Protein AF-A0A3D4AYD9-F1 (afdb_monomer)

Secondary structure (DSSP, 8-state):
-HHHHHTTPPPP------TTS-HHHHHHHHHHHTSPTT--EEHHHHHHHTT-TT-HHHHHHHHHT-SSBTTB-GGGEE-TT-S----TT-HHHHHHHHHHTT--HHHHHHHHHTT--EEEETTTTEEE-TTSTTGGGS-GGGEEEESSHHHHHHTT-EE-TTT---

Mean predicted aligned error: 3.06 Å

Radius of gyration: 15.75 Å; Cα contacts (8 Å, |Δi|>4): 255; chains: 1; bounding box: 37×30×42 Å

Foldseek 3Di:
DLVCLLLLHDDDDDDDDPPPDPPLLVLLLVVLLPQDQQAADELLVSCVSSVHSPCSVVSVVSLLVPVDDSNSDSLRYDHLLFASDAHNVGSVSSQSSNVSSVHHSVVRVVCSVVLFQWKDFQVPLEIAGCRDPVNVPHDPVRIDTDNDPVRSVVVVHDYDPRRRHD

Nearest PDB structures (foldseek):
  6y8p-assembly1_A  TM=8.738E-01  e=5.962E-07  Homo sapiens
  4wxc-assembly1_A  TM=8.523E-01  e=1.222E-06  Mycobacterium tuberculosis H37Rv
  4wx9-assembly1_C-4  TM=8.394E-01  e=1.524E-06  Mycobacterium tuberculosis H37Rv
  4bhb-assembly1_A  TM=7.859E-01  e=2.506E-06  Mycobacterium tuberculosis H37Rv
  4wxd-assembly1_A  TM=7.894E-01  e=2.957E-06  Mycobacterium tuberculosis H37Rv

Solvent-accessible surface area (backbone atoms only — not comparable to full-atom values): 9146 Å² total; per-residue (Å²): 96,64,70,38,31,69,67,36,40,86,57,73,96,72,92,77,87,58,83,91,52,58,68,69,56,40,44,38,51,58,58,46,57,66,58,52,89,41,35,66,45,29,42,50,53,49,16,41,75,50,74,37,57,84,38,31,66,59,49,52,53,49,51,57,62,48,91,50,68,64,73,41,47,52,72,35,45,24,43,77,73,38,27,63,59,80,45,79,78,38,48,65,54,35,42,55,44,35,43,47,36,71,34,57,53,67,54,34,41,48,29,28,77,69,46,41,53,30,28,26,30,73,88,77,37,36,28,22,34,63,49,28,79,68,38,69,66,48,53,78,92,36,53,43,77,24,64,45,50,66,57,34,43,76,70,66,33,40,72,27,85,85,64,56,57,111

Sequence (166 aa):
AVQSALRGEKTGKVPISLDGLPEFEQTVLNHLARIPFGEVRPYAWLAREAGNPGAVRAVGTIMARNPVPFLLPCHRIIPSGGGVGNYGYGPEMKRTLLEREGVSPGDLEGWKRRHIRYIGSRTTGIYCYPTCRDARRISWENQVSFSSESDATAGGYRPCKHCRPL

pLDDT: mean 95.37, std 4.3, range [75.88, 98.56]

Structure (mmCIF, N/CA/C/O backbone):
data_AF-A0A3D4AYD9-F1
#
_entry.id   AF-A0A3D4AYD9-F1
#
loop_
_atom_site.group_PDB
_atom_site.id
_atom_site.type_symbol
_atom_site.label_atom_id
_atom_site.label_alt_id
_atom_site.label_comp_id
_atom_site.label_asym_id
_atom_site.label_entity_id
_atom_site.label_seq_id
_atom_site.pdbx_PDB_ins_code
_atom_site.Cartn_x
_atom_site.Cartn_y
_atom_site.Cartn_z
_atom_site.occupancy
_atom_site.B_iso_or_equiv
_atom_site.auth_seq_id
_atom_site.auth_comp_id
_atom_site.auth_asym_id
_atom_site.auth_atom_id
_atom_site.pdbx_PDB_model_num
ATOM 1 N N . ALA A 1 1 ? -6.167 -14.327 17.444 1.00 80.88 1 ALA A N 1
ATOM 2 C CA . ALA A 1 1 ? -6.019 -13.479 16.240 1.00 80.88 1 ALA A CA 1
ATOM 3 C C . ALA A 1 1 ? -4.952 -12.394 16.401 1.00 80.88 1 ALA A C 1
ATOM 5 O O . ALA A 1 1 ? -3.988 -12.429 15.653 1.00 80.88 1 ALA A O 1
ATOM 6 N N . VAL A 1 2 ? -5.063 -11.478 17.376 1.00 85.81 2 VAL A N 1
ATOM 7 C CA . VAL A 1 2 ? -4.078 -10.385 17.571 1.00 85.81 2 VAL A CA 1
ATOM 8 C C . VAL A 1 2 ? -2.651 -10.906 17.773 1.00 85.81 2 VAL A C 1
ATOM 10 O O . VAL A 1 2 ? -1.734 -10.436 17.117 1.00 85.81 2 VAL A O 1
ATOM 13 N N . GLN A 1 3 ? -2.467 -11.933 18.608 1.00 87.00 3 GLN A N 1
ATOM 14 C CA . GLN A 1 3 ? -1.154 -12.556 18.826 1.00 87.00 3 GLN A CA 1
ATOM 15 C C . GLN A 1 3 ? -0.527 -13.096 17.528 1.00 87.00 3 GLN A C 1
ATOM 17 O O . GLN A 1 3 ? 0.650 -12.869 17.271 1.00 87.00 3 GLN A O 1
ATOM 22 N N . SER A 1 4 ? -1.327 -13.743 16.675 1.00 86.06 4 SER A N 1
ATOM 23 C CA . SER A 1 4 ? -0.890 -14.183 15.344 1.00 86.06 4 SER A CA 1
ATOM 24 C C . SER A 1 4 ? -0.514 -13.000 14.453 1.00 86.06 4 SER A C 1
ATOM 26 O O . SER A 1 4 ? 0.560 -13.014 13.865 1.00 86.06 4 SER A O 1
ATOM 28 N N . ALA A 1 5 ? -1.330 -11.941 14.418 1.00 84.69 5 ALA A N 1
ATOM 29 C CA . ALA A 1 5 ? -1.013 -10.731 13.656 1.00 84.69 5 ALA A CA 1
ATOM 30 C C . ALA A 1 5 ? 0.320 -10.109 14.096 1.00 84.69 5 ALA A C 1
ATOM 32 O O . ALA A 1 5 ? 1.156 -9.782 13.259 1.00 84.69 5 ALA A O 1
ATOM 33 N N . LEU A 1 6 ? 0.548 -10.005 15.409 1.00 87.81 6 LEU A N 1
ATOM 34 C CA . LEU A 1 6 ? 1.801 -9.491 15.955 1.00 87.81 6 LEU A CA 1
ATOM 35 C C . LEU A 1 6 ? 2.985 -10.362 15.539 1.00 87.81 6 LEU A C 1
ATOM 37 O O . LEU A 1 6 ? 4.017 -9.816 15.169 1.00 87.81 6 LEU A O 1
ATOM 41 N N . ARG A 1 7 ? 2.850 -11.692 15.529 1.00 89.00 7 ARG A N 1
ATOM 42 C CA . ARG A 1 7 ? 3.900 -12.608 15.053 1.00 89.00 7 ARG A CA 1
ATOM 43 C C . ARG A 1 7 ? 4.099 -12.608 13.531 1.00 89.00 7 ARG A C 1
ATOM 45 O O . ARG A 1 7 ? 5.019 -13.266 13.063 1.00 89.00 7 ARG A O 1
ATOM 52 N N . GLY A 1 8 ? 3.296 -11.860 12.769 1.00 82.75 8 GLY A N 1
ATOM 53 C CA . GLY A 1 8 ? 3.290 -11.922 11.304 1.00 82.75 8 GLY A CA 1
ATOM 54 C C . GLY A 1 8 ? 2.780 -13.260 10.783 1.00 82.75 8 GLY A C 1
ATOM 55 O O . GLY A 1 8 ? 3.204 -13.748 9.747 1.00 82.75 8 GLY A O 1
ATOM 56 N N . GLU A 1 9 ? 1.864 -13.891 11.498 1.00 86.75 9 GLU A N 1
ATOM 57 C CA . GLU A 1 9 ? 1.118 -15.025 10.976 1.00 86.75 9 GLU A CA 1
ATOM 58 C C . GLU A 1 9 ? -0.133 -14.508 10.263 1.00 86.75 9 GLU A C 1
ATOM 60 O O . GLU A 1 9 ? -0.733 -13.501 10.657 1.00 86.75 9 GLU A O 1
ATOM 65 N N . LYS A 1 10 ? -0.583 -15.228 9.230 1.00 79.50 10 LYS A N 1
ATOM 66 C CA . LYS A 1 10 ? -1.893 -14.955 8.635 1.00 79.50 10 LYS A CA 1
ATOM 67 C C . LYS A 1 10 ? -2.964 -15.120 9.707 1.00 79.50 10 LYS A C 1
ATOM 69 O O . LYS A 1 10 ? -3.105 -16.184 10.307 1.00 79.50 10 LYS A O 1
ATOM 74 N N . THR A 1 11 ? -3.746 -14.073 9.921 1.00 79.50 11 THR A N 1
ATOM 75 C CA . THR A 1 11 ? -4.940 -14.161 10.748 1.00 79.50 11 THR A CA 1
ATOM 76 C C . THR A 1 11 ? -6.033 -14.895 9.973 1.00 79.50 11 THR A C 1
ATOM 78 O O . THR A 1 11 ? -6.217 -14.686 8.773 1.00 79.50 11 THR A O 1
ATOM 81 N N . GLY A 1 12 ? -6.763 -15.785 10.651 1.00 75.88 12 GLY A N 1
ATOM 82 C CA . GLY A 1 12 ? -8.023 -16.307 10.116 1.00 75.88 12 GLY A CA 1
ATOM 83 C C . GLY A 1 12 ? -9.039 -15.178 9.900 1.00 75.88 12 GLY A C 1
ATOM 84 O O . GLY A 1 12 ? -8.812 -14.038 10.311 1.00 75.88 12 GLY A O 1
ATOM 85 N N . LYS A 1 13 ? -10.184 -15.484 9.278 1.00 78.62 13 LYS A N 1
ATOM 86 C CA . LYS A 1 13 ? -11.274 -14.507 9.140 1.00 78.62 13 LYS A CA 1
ATOM 87 C C . LYS A 1 13 ? -11.803 -14.143 10.530 1.00 78.62 13 LYS A C 1
ATOM 89 O O . LYS A 1 13 ? -12.463 -14.957 11.167 1.00 78.62 13 LYS A O 1
ATOM 94 N N . VAL A 1 14 ? -11.498 -12.934 10.990 1.00 85.19 14 VAL A N 1
ATOM 95 C CA . VAL A 1 14 ? -12.080 -12.355 12.204 1.00 85.19 14 VAL A CA 1
ATOM 96 C C . VAL A 1 14 ? -13.180 -11.396 11.762 1.00 85.19 14 VAL A C 1
ATOM 98 O O . VAL A 1 14 ? -12.869 -10.466 11.015 1.00 85.19 14 VAL A O 1
ATOM 101 N N . PRO A 1 15 ? -14.446 -11.604 12.160 1.00 85.56 15 PRO A N 1
ATOM 102 C CA . PRO A 1 15 ? -15.493 -10.631 11.885 1.00 85.56 15 PRO A CA 1
ATOM 103 C C . PRO A 1 15 ? -15.191 -9.340 12.656 1.00 85.56 15 PRO A C 1
ATOM 105 O O . PRO A 1 15 ? -14.990 -9.368 13.868 1.00 85.56 15 PRO A O 1
ATOM 108 N N . ILE A 1 16 ? -15.127 -8.218 11.940 1.00 89.06 16 ILE A N 1
ATOM 109 C CA . ILE A 1 16 ? -14.925 -6.881 12.504 1.00 89.06 16 ILE A CA 1
ATOM 110 C C . ILE A 1 16 ? -16.123 -6.045 12.067 1.00 89.06 16 ILE A C 1
ATOM 112 O O . ILE A 1 16 ? -16.300 -5.825 10.870 1.00 89.06 16 ILE A O 1
ATOM 116 N N . SER A 1 17 ? -16.946 -5.615 13.024 1.00 92.81 17 SER A N 1
ATOM 117 C CA . SER A 1 17 ? -17.955 -4.585 12.770 1.00 92.81 17 SER A CA 1
ATOM 118 C C . SER A 1 17 ? -17.293 -3.211 12.867 1.00 92.81 17 SER A C 1
ATOM 120 O O . SER A 1 17 ? -16.463 -2.968 13.746 1.00 92.81 17 SER A O 1
ATOM 122 N N . LEU A 1 18 ? -17.646 -2.340 11.925 1.00 94.88 18 LEU A N 1
ATOM 123 C CA . LEU A 1 18 ? -17.228 -0.940 11.866 1.00 94.88 18 LEU A CA 1
ATOM 124 C C . LEU A 1 18 ? -18.425 0.001 12.083 1.00 94.88 18 LEU A C 1
ATOM 126 O O . LEU A 1 18 ? -18.345 1.189 11.766 1.00 94.88 18 LEU A O 1
ATOM 130 N N . ASP A 1 19 ? -19.531 -0.537 12.604 1.00 94.81 19 ASP A N 1
ATOM 131 C CA . ASP A 1 19 ? -20.762 0.209 12.836 1.00 94.81 19 ASP A CA 1
ATOM 132 C C . ASP A 1 19 ? -20.510 1.364 13.814 1.00 94.81 19 ASP A C 1
ATOM 134 O O . ASP A 1 19 ? -19.741 1.254 14.770 1.00 94.81 19 ASP A O 1
ATOM 138 N N . GLY A 1 20 ? -21.154 2.502 13.557 1.00 95.00 20 GLY A N 1
ATOM 139 C CA . GLY A 1 20 ? -20.977 3.725 14.345 1.00 95.00 20 GLY A CA 1
ATOM 140 C C . GLY A 1 20 ? -19.799 4.607 13.916 1.00 95.00 20 GLY A C 1
ATOM 141 O O . GLY A 1 20 ? -19.707 5.741 14.383 1.00 95.00 20 GLY A O 1
ATOM 142 N N . LEU A 1 21 ? -18.936 4.153 13.000 1.00 96.88 21 LEU A N 1
ATOM 143 C CA . LEU A 1 21 ? -17.953 5.026 12.350 1.00 96.88 21 LEU A CA 1
ATOM 144 C C . LEU A 1 21 ? -18.585 5.810 11.188 1.00 96.88 21 LEU A C 1
ATOM 146 O O . LEU A 1 21 ? -19.538 5.326 10.572 1.00 96.88 21 LEU A O 1
ATOM 150 N N . PRO A 1 22 ? -18.045 6.986 10.818 1.00 97.56 22 PRO A N 1
ATOM 151 C CA . PRO A 1 22 ? -18.477 7.686 9.612 1.00 97.56 22 PRO A CA 1
ATOM 152 C C . PRO A 1 22 ? -18.325 6.807 8.362 1.00 97.56 22 PRO A C 1
ATOM 154 O O . PRO A 1 22 ? -17.346 6.073 8.229 1.00 97.56 22 PRO A O 1
ATOM 157 N N . GLU A 1 23 ? -19.257 6.916 7.413 1.00 97.25 23 GLU A N 1
ATOM 158 C CA . GLU A 1 23 ? -19.313 6.067 6.208 1.00 97.25 23 GLU A CA 1
ATOM 159 C C . GLU A 1 23 ? -17.995 6.057 5.412 1.00 97.25 23 GLU A C 1
ATOM 161 O O . GLU A 1 23 ? -17.521 5.007 4.963 1.00 97.25 23 GLU A O 1
ATOM 166 N N . PHE A 1 24 ? -17.347 7.218 5.295 1.00 97.50 24 PHE A N 1
ATOM 167 C CA . PHE A 1 24 ? -16.045 7.320 4.642 1.00 97.50 24 PHE A CA 1
ATOM 168 C C . PHE A 1 24 ? -14.951 6.542 5.394 1.00 97.50 24 PHE A C 1
ATOM 170 O O . PHE A 1 24 ? -14.145 5.857 4.765 1.00 97.50 24 PHE A O 1
ATOM 177 N N . GLU A 1 25 ? -14.934 6.587 6.731 1.00 98.19 25 GLU A N 1
ATOM 178 C CA . GLU A 1 25 ? -13.967 5.827 7.533 1.00 98.19 25 GLU A CA 1
ATOM 179 C C . GLU A 1 25 ? -14.195 4.322 7.395 1.00 98.19 25 GLU A C 1
ATOM 181 O O . GLU A 1 25 ? -13.238 3.577 7.174 1.00 98.19 25 GLU A O 1
ATOM 186 N N . GLN A 1 26 ? -15.456 3.880 7.438 1.00 97.88 26 GLN A N 1
ATOM 187 C CA . GLN A 1 26 ? -15.810 2.480 7.199 1.00 97.88 26 GLN A CA 1
ATOM 188 C C . GLN A 1 26 ? -15.315 2.015 5.828 1.00 97.88 26 GLN A C 1
ATOM 190 O O . GLN A 1 26 ? -14.677 0.968 5.713 1.00 97.88 26 GLN A O 1
ATOM 195 N N . THR A 1 27 ? -15.548 2.816 4.786 1.00 98.00 27 THR A N 1
ATOM 196 C CA . THR A 1 27 ? -15.097 2.520 3.421 1.00 98.00 27 THR A CA 1
ATOM 197 C C . THR A 1 27 ? -13.572 2.393 3.356 1.00 98.00 27 THR A C 1
ATOM 199 O O . THR A 1 27 ? -13.052 1.385 2.871 1.00 98.00 27 THR A O 1
ATOM 202 N N . VAL A 1 28 ? -12.836 3.359 3.915 1.00 98.50 28 VAL A N 1
ATOM 203 C CA . VAL A 1 28 ? -11.366 3.329 3.996 1.00 98.50 28 VAL A CA 1
ATOM 204 C C . VAL A 1 28 ? -10.870 2.066 4.711 1.00 98.50 28 VAL A C 1
ATOM 206 O O . V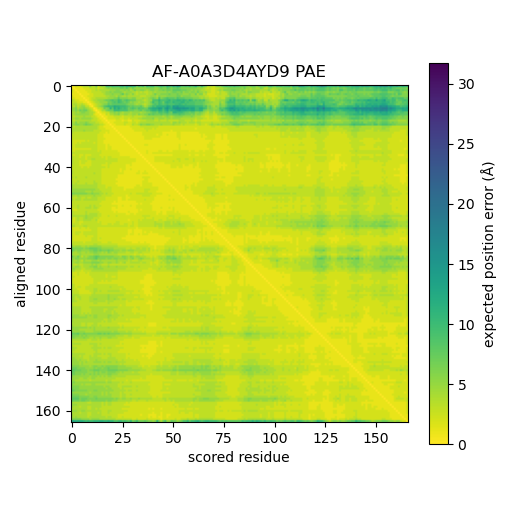AL A 1 28 ? -9.994 1.368 4.197 1.00 98.50 28 VAL A O 1
ATOM 209 N N . LEU A 1 29 ? -11.433 1.732 5.873 1.00 97.94 29 LEU A N 1
ATOM 210 C CA . LEU A 1 29 ? -11.022 0.570 6.667 1.00 97.94 29 LEU A CA 1
ATOM 211 C C . LEU A 1 29 ? -11.382 -0.765 5.989 1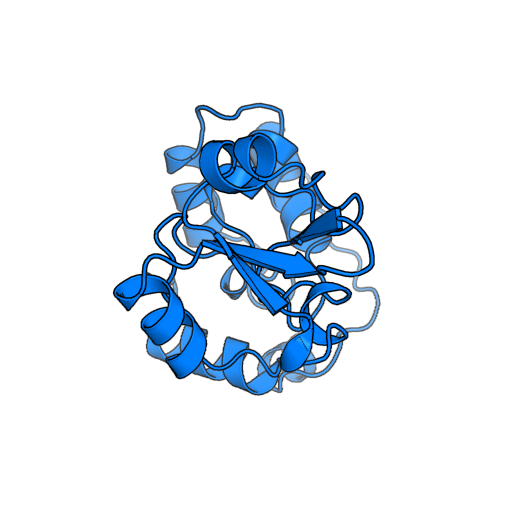.00 97.94 29 LEU A C 1
ATOM 213 O O . LEU A 1 29 ? -10.603 -1.719 6.051 1.00 97.94 29 LEU A O 1
ATOM 217 N N . ASN A 1 30 ? -12.496 -0.824 5.257 1.00 96.81 30 ASN A N 1
ATOM 218 C CA . ASN A 1 30 ? -12.867 -1.981 4.442 1.00 96.81 30 ASN A CA 1
ATOM 219 C C . ASN A 1 30 ? -11.879 -2.218 3.290 1.00 96.81 30 ASN A C 1
ATOM 221 O O . ASN A 1 30 ? -11.521 -3.364 3.004 1.00 96.81 30 ASN A O 1
ATOM 225 N N . HIS A 1 31 ? -11.389 -1.158 2.643 1.00 97.31 31 HIS A N 1
ATOM 226 C CA . HIS A 1 31 ? -10.324 -1.281 1.644 1.00 97.31 31 HIS A CA 1
ATOM 227 C C . HIS A 1 31 ? -8.973 -1.640 2.273 1.00 97.31 31 HIS A C 1
ATOM 229 O O . HIS A 1 31 ? -8.244 -2.462 1.713 1.00 97.31 31 HIS A O 1
ATOM 235 N N . LEU A 1 32 ? -8.660 -1.098 3.455 1.00 97.44 32 LEU A N 1
ATOM 236 C CA . LEU A 1 32 ? -7.461 -1.446 4.219 1.00 97.44 32 LEU A CA 1
ATOM 237 C C . LEU A 1 32 ? -7.411 -2.951 4.527 1.00 97.44 32 LEU A C 1
ATOM 239 O O . LEU A 1 32 ? -6.379 -3.589 4.315 1.00 97.44 32 LEU A O 1
ATOM 243 N N . ALA A 1 33 ? -8.532 -3.532 4.965 1.00 95.25 33 ALA A N 1
ATOM 244 C CA . ALA A 1 33 ? -8.646 -4.956 5.287 1.00 95.25 33 ALA A CA 1
ATOM 245 C C . ALA A 1 33 ? -8.351 -5.886 4.093 1.00 95.25 33 ALA A C 1
ATOM 247 O O . ALA A 1 33 ? -7.985 -7.046 4.283 1.00 95.25 33 ALA A O 1
ATOM 248 N N . ARG A 1 34 ? -8.487 -5.389 2.856 1.00 94.25 34 ARG A N 1
ATOM 249 C CA . ARG A 1 34 ? -8.253 -6.158 1.621 1.00 94.25 34 ARG A CA 1
ATOM 250 C C . ARG A 1 34 ? -6.795 -6.167 1.170 1.00 94.25 34 ARG A C 1
ATOM 252 O O . ARG A 1 34 ? -6.467 -6.914 0.248 1.00 94.25 34 ARG A O 1
ATOM 259 N N . ILE A 1 35 ? -5.919 -5.355 1.768 1.00 96.00 35 ILE A N 1
ATOM 260 C CA . ILE A 1 35 ? -4.498 -5.345 1.402 1.00 96.00 35 ILE A CA 1
ATOM 261 C C . ILE A 1 35 ? -3.880 -6.678 1.836 1.00 96.00 35 ILE A C 1
ATOM 263 O O . ILE A 1 35 ? -3.903 -6.979 3.032 1.00 96.00 35 ILE A O 1
ATOM 267 N N . PRO A 1 36 ? -3.331 -7.489 0.911 1.00 95.06 36 PRO A N 1
ATOM 268 C CA . PRO A 1 36 ? -2.837 -8.813 1.259 1.00 95.06 36 PRO A CA 1
ATOM 269 C C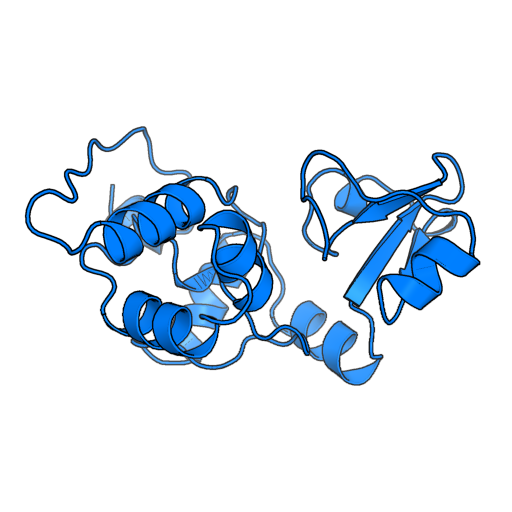 . PRO A 1 36 ? -1.652 -8.769 2.222 1.00 95.06 36 PRO A C 1
ATOM 271 O O . PRO A 1 36 ? -0.889 -7.806 2.268 1.00 95.06 36 PRO A O 1
ATOM 274 N N . PHE A 1 37 ? -1.485 -9.861 2.962 1.00 94.94 37 PHE A N 1
ATOM 275 C CA . PHE A 1 37 ? -0.301 -10.102 3.778 1.00 94.94 37 PHE A CA 1
ATOM 276 C C . PHE A 1 37 ? 0.980 -10.026 2.932 1.00 94.94 37 PHE A C 1
ATOM 278 O O . PHE A 1 37 ? 1.052 -10.631 1.856 1.00 94.94 37 PHE A O 1
ATOM 285 N N . GLY A 1 38 ? 1.984 -9.300 3.426 1.00 95.69 38 GLY A N 1
ATOM 286 C CA . GLY A 1 38 ? 3.256 -9.108 2.732 1.00 95.69 38 GLY A CA 1
ATOM 287 C C . GLY A 1 38 ? 3.174 -8.157 1.536 1.00 95.69 38 GLY A C 1
ATOM 288 O O . GLY A 1 38 ? 4.040 -8.200 0.664 1.00 95.69 38 GLY A O 1
ATOM 289 N N . GLU A 1 39 ? 2.127 -7.333 1.458 1.00 97.69 39 GLU A N 1
ATOM 290 C CA . GLU A 1 39 ? 1.992 -6.263 0.473 1.00 97.69 39 GLU A CA 1
ATOM 291 C C . GLU A 1 39 ? 1.748 -4.914 1.154 1.00 97.69 39 GLU A C 1
ATOM 293 O O . GLU A 1 39 ? 1.098 -4.835 2.193 1.00 97.69 39 GLU A O 1
ATOM 298 N N . VAL A 1 40 ? 2.222 -3.834 0.531 1.00 98.12 40 VAL A N 1
ATOM 299 C CA . VAL A 1 40 ? 1.988 -2.456 0.991 1.00 98.12 40 VAL A CA 1
ATOM 300 C C . VAL A 1 40 ? 1.323 -1.613 -0.089 1.00 98.12 40 VAL A C 1
ATOM 302 O O . VAL A 1 40 ? 1.460 -1.894 -1.286 1.00 98.12 40 VAL A O 1
ATOM 305 N N . ARG A 1 41 ? 0.598 -0.569 0.319 1.00 98.19 41 ARG A N 1
ATOM 306 C CA . ARG A 1 41 ? -0.023 0.415 -0.584 1.00 98.19 41 ARG A CA 1
ATOM 307 C C . ARG A 1 41 ? 0.187 1.836 -0.073 1.00 98.19 41 ARG A C 1
ATOM 309 O O . ARG A 1 41 ? 0.302 2.032 1.135 1.00 98.19 41 ARG A O 1
ATOM 316 N N . PRO A 1 42 ? 0.239 2.842 -0.957 1.00 97.94 42 PRO A N 1
ATOM 317 C CA . PRO A 1 42 ? 0.371 4.211 -0.502 1.00 97.94 42 PRO A CA 1
ATOM 318 C C . PRO A 1 42 ? -0.940 4.761 0.077 1.00 97.94 42 PRO A C 1
ATOM 320 O O . PRO A 1 42 ? -2.023 4.314 -0.296 1.00 97.94 42 PRO A O 1
ATOM 323 N N . TYR A 1 43 ? -0.864 5.791 0.924 1.00 98.00 43 TYR A N 1
ATOM 324 C CA . TYR A 1 43 ? -2.058 6.511 1.409 1.00 98.00 43 TYR A CA 1
ATOM 325 C C . TYR A 1 43 ? -2.962 6.985 0.261 1.00 98.00 43 TYR A C 1
ATOM 327 O O . TYR A 1 43 ? -4.181 6.860 0.337 1.00 98.00 43 TYR A O 1
ATOM 335 N N . ALA A 1 44 ? -2.357 7.479 -0.825 1.00 97.81 44 ALA A N 1
ATOM 336 C CA . ALA A 1 44 ? -3.086 7.914 -2.013 1.00 97.81 44 ALA A CA 1
ATOM 337 C C . ALA A 1 44 ? -3.892 6.779 -2.656 1.00 97.81 44 ALA A C 1
ATOM 339 O O . ALA A 1 44 ? -4.992 7.011 -3.153 1.00 97.81 44 ALA A O 1
ATOM 340 N N . TRP A 1 45 ? -3.375 5.545 -2.614 1.00 98.19 45 TRP A N 1
ATOM 341 C CA . TRP A 1 45 ? -4.085 4.386 -3.152 1.00 98.19 45 TRP A CA 1
ATOM 342 C C . TRP A 1 45 ? -5.348 4.145 -2.350 1.00 98.19 45 TRP A C 1
ATOM 344 O O . TRP A 1 45 ? -6.422 4.029 -2.924 1.00 98.19 45 TRP A O 1
ATOM 354 N N . LEU A 1 46 ? -5.242 4.170 -1.023 1.00 97.81 46 LEU A N 1
ATOM 355 C CA . LEU A 1 46 ? -6.390 3.942 -0.160 1.00 97.81 46 LEU A CA 1
ATOM 356 C C . LEU A 1 46 ? -7.449 5.049 -0.304 1.00 97.81 46 LEU A C 1
ATOM 358 O O . LEU A 1 46 ? -8.638 4.750 -0.316 1.00 97.81 46 LEU A O 1
ATOM 362 N N . ALA A 1 47 ? -7.022 6.301 -0.496 1.00 98.38 47 ALA A N 1
ATOM 363 C CA . ALA A 1 47 ? -7.915 7.424 -0.779 1.00 98.38 47 ALA A CA 1
ATOM 364 C C . ALA A 1 47 ? -8.684 7.241 -2.105 1.00 98.38 47 ALA A C 1
ATOM 366 O O . ALA A 1 47 ? -9.906 7.386 -2.128 1.00 98.38 47 ALA A O 1
ATOM 367 N N . ARG A 1 48 ? -7.995 6.853 -3.194 1.00 97.94 48 ARG A N 1
ATOM 368 C CA . ARG A 1 48 ? -8.646 6.543 -4.484 1.00 97.94 48 ARG A CA 1
ATOM 369 C C . ARG A 1 48 ? -9.626 5.385 -4.344 1.00 97.94 48 ARG A C 1
ATOM 371 O O . ARG A 1 48 ? -10.741 5.463 -4.841 1.00 97.94 48 ARG A O 1
ATOM 378 N N . GLU A 1 49 ? -9.200 4.310 -3.694 1.00 97.81 49 GLU A N 1
ATOM 379 C CA . GLU A 1 49 ? -10.024 3.118 -3.507 1.00 97.81 49 GLU A CA 1
ATOM 380 C C . GLU A 1 49 ? -11.289 3.409 -2.703 1.00 97.81 49 GLU A C 1
ATOM 382 O O . GLU A 1 49 ? -12.341 2.877 -3.028 1.00 97.81 49 GLU A O 1
ATOM 387 N N . ALA A 1 50 ? -11.206 4.320 -1.734 1.00 97.75 50 ALA A N 1
ATOM 388 C CA . ALA A 1 50 ? -12.355 4.808 -0.983 1.00 97.75 50 ALA A CA 1
ATOM 389 C C . ALA A 1 50 ? -13.209 5.851 -1.738 1.00 97.75 50 ALA A C 1
ATOM 391 O O . ALA A 1 50 ? -14.078 6.476 -1.137 1.00 97.75 50 ALA A O 1
ATOM 392 N N . GLY A 1 51 ? -12.956 6.080 -3.031 1.00 97.75 51 GLY A N 1
ATOM 393 C CA . GLY A 1 51 ? -13.748 6.973 -3.878 1.00 97.75 51 GLY A CA 1
ATOM 394 C C . GLY A 1 51 ? -13.417 8.463 -3.752 1.00 97.75 51 GLY A C 1
ATOM 395 O O . GLY A 1 51 ? -14.051 9.276 -4.417 1.00 97.75 51 GLY A O 1
ATOM 396 N N . ASN A 1 52 ? -12.412 8.848 -2.955 1.00 97.62 52 ASN A N 1
ATOM 397 C CA . ASN A 1 52 ? -12.001 10.246 -2.805 1.00 97.62 52 ASN A CA 1
ATOM 398 C C . ASN A 1 52 ? -10.470 10.397 -2.885 1.00 97.62 52 ASN A C 1
ATOM 400 O O . ASN A 1 52 ? -9.795 10.455 -1.852 1.00 97.62 52 ASN A O 1
ATOM 404 N N . PRO A 1 53 ? -9.896 10.515 -4.099 1.00 97.12 53 PRO A N 1
ATOM 405 C CA . PRO A 1 53 ? -8.453 10.675 -4.294 1.00 97.12 53 PRO A CA 1
ATOM 406 C C . PRO A 1 53 ? -7.840 11.883 -3.561 1.00 97.12 53 PRO A C 1
ATOM 408 O O . PRO A 1 53 ? -6.663 11.850 -3.205 1.00 97.12 53 PRO A O 1
ATOM 411 N N . GLY A 1 54 ? -8.625 12.935 -3.296 1.00 97.62 54 GLY A N 1
ATOM 412 C CA . GLY A 1 54 ? -8.178 14.134 -2.576 1.00 97.62 54 GLY A CA 1
ATOM 413 C C . GLY A 1 54 ? -8.053 13.950 -1.057 1.00 97.62 54 GLY A C 1
ATOM 414 O O . GLY A 1 54 ? -7.407 14.755 -0.385 1.00 97.62 54 GLY A O 1
ATOM 415 N N . ALA A 1 55 ? -8.611 12.876 -0.493 1.00 97.75 55 ALA A N 1
ATOM 416 C CA . ALA A 1 55 ? -8.717 12.660 0.952 1.00 97.75 55 ALA A CA 1
ATOM 417 C C . ALA A 1 55 ? -7.468 12.033 1.608 1.00 97.75 55 ALA A C 1
ATOM 419 O O . ALA A 1 55 ? -7.556 11.470 2.698 1.00 97.75 55 ALA A O 1
ATOM 420 N N . VAL A 1 56 ? -6.282 12.141 0.996 1.00 97.88 56 VAL A N 1
ATOM 421 C CA . VAL A 1 56 ? -5.038 11.503 1.484 1.00 97.88 56 VAL A CA 1
ATOM 422 C C . VAL A 1 56 ? -4.726 11.846 2.947 1.00 97.88 56 VAL A C 1
ATOM 424 O O . VAL A 1 56 ? -4.339 10.970 3.721 1.00 97.88 56 VAL A O 1
ATOM 427 N N . ARG A 1 57 ? -4.923 13.108 3.354 1.00 97.44 57 ARG A N 1
ATOM 428 C CA . ARG A 1 57 ? -4.697 13.536 4.747 1.00 97.44 57 ARG A CA 1
ATOM 429 C C . ARG A 1 57 ? -5.705 12.910 5.713 1.00 97.44 57 ARG A C 1
ATOM 431 O O . ARG A 1 57 ? -5.297 12.428 6.764 1.00 97.44 57 ARG A O 1
ATOM 438 N N . ALA A 1 58 ? -6.983 12.865 5.334 1.00 98.00 58 ALA A N 1
ATOM 439 C CA . ALA A 1 58 ? -8.030 12.232 6.135 1.00 98.00 58 ALA A CA 1
ATOM 440 C C . ALA A 1 58 ? -7.756 10.732 6.317 1.00 98.00 58 ALA A C 1
ATOM 442 O O . ALA A 1 58 ? -7.830 10.228 7.432 1.00 98.00 58 ALA A O 1
ATOM 443 N N . VAL A 1 59 ? -7.321 10.040 5.256 1.00 98.12 59 VAL A N 1
ATOM 444 C CA . VAL A 1 59 ? -6.865 8.645 5.348 1.00 98.12 59 VAL A CA 1
ATOM 445 C C . VAL A 1 59 ? -5.722 8.502 6.355 1.00 98.12 59 VAL A C 1
ATOM 447 O O . VAL A 1 59 ? -5.744 7.579 7.163 1.00 98.12 59 VAL A O 1
ATOM 450 N N . GLY A 1 60 ? -4.751 9.421 6.363 1.00 97.12 60 GLY A N 1
ATOM 451 C CA . GLY A 1 60 ? -3.686 9.448 7.371 1.00 97.12 60 GLY A CA 1
ATOM 452 C C . GLY A 1 60 ? -4.218 9.504 8.808 1.00 97.12 60 GLY A C 1
ATOM 453 O O . GLY A 1 60 ? -3.791 8.712 9.649 1.00 97.12 60 GLY A O 1
ATOM 454 N N . THR A 1 61 ? -5.195 10.374 9.075 1.00 97.31 61 THR A N 1
ATOM 455 C CA . THR A 1 61 ? -5.868 10.467 10.381 1.00 97.31 61 THR A CA 1
ATOM 456 C C . THR A 1 61 ? -6.604 9.175 10.743 1.00 97.31 61 THR A C 1
ATOM 458 O O . THR A 1 61 ? -6.471 8.704 11.871 1.00 97.31 61 THR A O 1
ATOM 461 N N . ILE A 1 62 ? -7.316 8.559 9.794 1.00 97.62 62 ILE A N 1
ATOM 462 C CA . ILE A 1 62 ? -8.018 7.279 10.000 1.00 97.62 62 ILE A CA 1
ATOM 463 C C . ILE A 1 62 ? -7.017 6.162 10.326 1.00 97.62 62 ILE A C 1
ATOM 465 O O . ILE A 1 62 ? -7.240 5.384 11.248 1.00 97.62 62 ILE A O 1
ATOM 469 N N . MET A 1 63 ? -5.875 6.097 9.628 1.00 97.56 63 MET A N 1
ATOM 470 C CA . MET A 1 63 ? -4.825 5.111 9.924 1.00 97.56 63 MET A CA 1
ATOM 471 C C . MET A 1 63 ? -4.226 5.304 11.322 1.00 97.56 63 MET A C 1
ATOM 473 O O . MET A 1 63 ? -3.932 4.317 11.997 1.00 97.56 63 MET A O 1
ATOM 477 N N . ALA A 1 64 ? -4.053 6.555 11.760 1.00 95.44 64 ALA A N 1
ATOM 478 C CA . ALA A 1 64 ? -3.558 6.881 13.097 1.00 95.44 64 ALA A CA 1
ATOM 479 C C . ALA A 1 64 ? -4.569 6.543 14.205 1.00 95.44 64 ALA A C 1
ATOM 481 O O . ALA A 1 64 ? -4.163 6.223 15.318 1.00 95.44 64 ALA A O 1
ATOM 482 N N . ARG A 1 65 ? -5.872 6.584 13.898 1.00 94.81 65 ARG A N 1
ATOM 483 C CA . ARG A 1 65 ? -6.980 6.281 14.818 1.00 94.81 65 ARG A CA 1
ATOM 484 C C . ARG A 1 65 ? -7.633 4.924 14.543 1.00 94.81 65 ARG A C 1
ATOM 486 O O . ARG A 1 65 ? -8.797 4.733 14.877 1.00 94.81 65 ARG A O 1
ATOM 493 N N . ASN A 1 66 ? -6.901 3.998 13.922 1.00 95.00 66 ASN A N 1
ATOM 494 C CA . ASN A 1 66 ? -7.428 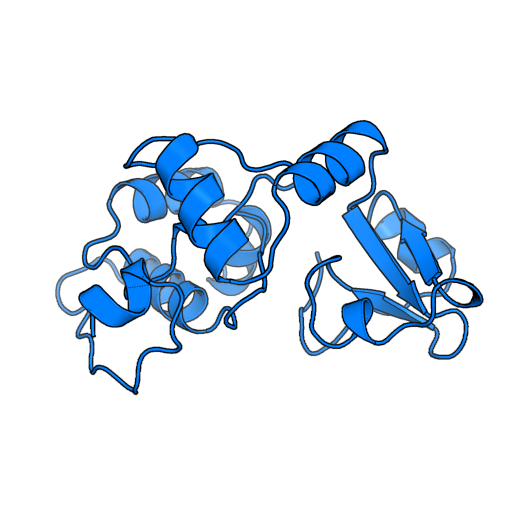2.686 13.564 1.00 95.00 66 ASN A CA 1
ATOM 495 C C . ASN A 1 66 ? -8.039 1.995 14.805 1.00 95.00 66 ASN A C 1
ATOM 497 O O . ASN A 1 66 ? -7.304 1.746 15.763 1.00 95.00 66 ASN A O 1
ATOM 501 N N . PRO A 1 67 ? -9.346 1.666 14.795 1.00 94.19 67 PRO A N 1
ATOM 502 C CA . PRO A 1 67 ? -10.048 1.126 15.961 1.00 94.19 67 PRO A CA 1
ATOM 503 C C . PRO A 1 67 ? -9.623 -0.302 16.317 1.00 94.19 67 PRO A C 1
ATOM 505 O O . PRO A 1 67 ? -9.809 -0.738 17.450 1.00 94.19 67 PRO A O 1
ATOM 508 N N . VAL A 1 68 ? -9.057 -1.043 15.359 1.00 93.62 68 VAL A N 1
ATOM 509 C CA . VAL A 1 68 ? -8.669 -2.446 15.540 1.00 93.62 68 VAL A CA 1
ATOM 510 C C . VAL A 1 68 ? -7.265 -2.669 14.962 1.00 93.62 68 VAL A C 1
ATOM 512 O O . VAL A 1 68 ? -7.102 -3.364 13.950 1.00 93.62 68 VAL A O 1
ATOM 515 N N . PRO A 1 69 ? -6.226 -2.062 15.566 1.00 92.06 69 PRO A N 1
ATOM 516 C CA . PRO A 1 69 ? -4.847 -2.185 15.098 1.00 92.06 69 PRO A CA 1
ATOM 517 C C . PRO A 1 69 ? -4.425 -3.657 14.991 1.00 92.06 69 PRO A C 1
ATOM 519 O O . PRO A 1 69 ? -4.956 -4.533 15.679 1.00 92.06 69 PRO A O 1
ATOM 522 N N . PHE A 1 70 ? -3.450 -3.934 14.124 1.00 89.38 70 PHE A N 1
ATOM 523 C CA . PHE A 1 70 ? -2.910 -5.272 13.819 1.00 89.38 70 PHE A CA 1
ATOM 524 C C . PHE A 1 70 ? -3.872 -6.208 13.067 1.00 89.38 70 PHE A C 1
ATOM 526 O O . PHE A 1 70 ? -3.421 -6.949 12.197 1.00 89.38 70 PHE A O 1
ATOM 533 N N . LEU A 1 71 ? -5.179 -6.169 13.349 1.00 91.69 71 LEU A N 1
ATOM 534 C CA . LEU A 1 71 ? -6.187 -6.897 12.567 1.00 91.69 71 LEU A CA 1
ATOM 535 C C . LEU A 1 71 ? -6.582 -6.120 11.311 1.00 91.69 71 LEU A C 1
ATOM 537 O O . LEU A 1 71 ? -6.610 -6.693 10.223 1.00 91.69 71 LEU A O 1
ATOM 541 N N . LEU A 1 72 ? -6.819 -4.814 11.451 1.00 95.06 72 LEU A N 1
ATOM 542 C CA . LEU A 1 72 ? -6.853 -3.883 10.331 1.00 95.06 72 LEU A CA 1
ATOM 543 C C . LEU A 1 72 ? -5.417 -3.402 10.080 1.00 95.06 72 LEU A C 1
ATOM 545 O O . LEU A 1 72 ? -4.847 -2.714 10.932 1.00 95.06 72 LEU A O 1
ATOM 549 N N . PRO A 1 73 ? -4.789 -3.781 8.955 1.00 95.56 73 PRO A N 1
ATOM 550 C CA . PRO A 1 73 ? -3.337 -3.728 8.802 1.00 95.56 73 PRO A CA 1
ATOM 551 C C . PRO A 1 73 ? -2.824 -2.329 8.415 1.00 95.56 73 PRO A C 1
ATOM 553 O O . PRO A 1 73 ? -2.215 -2.151 7.361 1.00 95.56 73 PRO A O 1
ATOM 556 N N . CYS A 1 74 ? -3.052 -1.308 9.249 1.00 96.88 74 CYS A N 1
ATOM 557 C CA . CYS A 1 74 ? -2.629 0.071 8.958 1.00 96.88 74 CYS A CA 1
ATOM 558 C C . CYS A 1 74 ? -1.104 0.224 8.797 1.00 96.88 74 CYS A C 1
ATOM 560 O O . CYS A 1 74 ? -0.649 1.150 8.125 1.00 96.88 74 CYS A O 1
ATOM 562 N N . HIS A 1 75 ? -0.301 -0.716 9.314 1.00 97.25 75 HIS A N 1
ATOM 563 C CA . HIS A 1 75 ? 1.146 -0.784 9.069 1.00 97.25 75 HIS A CA 1
ATOM 564 C C . HIS A 1 75 ? 1.509 -1.071 7.603 1.00 97.25 75 HIS A C 1
ATOM 566 O O . HIS A 1 75 ? 2.622 -0.748 7.193 1.00 97.25 75 HIS A O 1
ATOM 572 N N . ARG A 1 76 ? 0.585 -1.608 6.792 1.00 97.81 76 ARG A N 1
ATOM 573 C CA . ARG A 1 76 ? 0.772 -1.829 5.344 1.00 97.81 76 ARG A CA 1
ATOM 574 C C . ARG A 1 76 ? 0.582 -0.563 4.501 1.00 97.81 76 ARG A C 1
ATOM 576 O O . ARG A 1 76 ? 0.812 -0.599 3.292 1.00 97.81 76 ARG A O 1
ATOM 583 N N . ILE A 1 77 ? 0.170 0.556 5.102 1.00 98.19 77 ILE A N 1
ATOM 584 C CA . ILE A 1 77 ? 0.040 1.836 4.400 1.00 98.19 77 ILE A CA 1
ATOM 585 C C . ILE A 1 77 ? 1.328 2.646 4.514 1.00 98.19 77 ILE A C 1
ATOM 587 O O . ILE A 1 77 ? 1.818 2.901 5.614 1.00 98.19 77 ILE A O 1
ATOM 591 N N . ILE A 1 78 ? 1.875 3.078 3.381 1.00 97.62 78 ILE A N 1
ATOM 592 C CA . ILE A 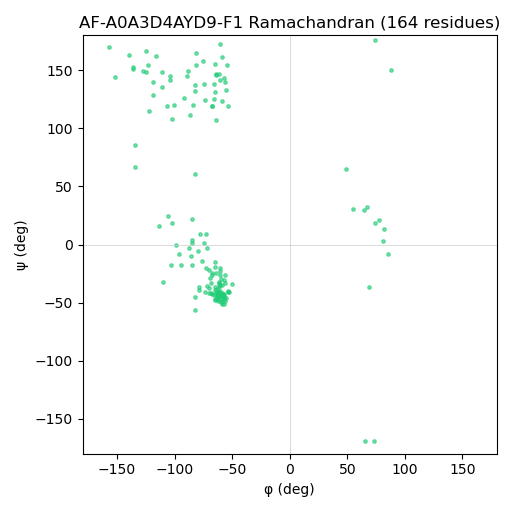1 78 ? 3.151 3.804 3.297 1.00 97.62 78 ILE A CA 1
ATOM 593 C C . ILE A 1 78 ? 3.005 5.147 2.560 1.00 97.62 78 ILE A C 1
ATOM 595 O O . ILE A 1 78 ? 1.979 5.404 1.927 1.00 97.62 78 ILE A O 1
ATOM 599 N N . PRO A 1 79 ? 3.993 6.053 2.618 1.00 96.81 79 PRO A N 1
ATOM 600 C CA . PRO A 1 79 ? 3.993 7.247 1.775 1.00 96.81 79 PRO A CA 1
ATOM 601 C C . PRO A 1 79 ? 4.037 6.893 0.279 1.00 96.81 79 PRO A C 1
ATOM 603 O O . PRO A 1 79 ? 4.714 5.946 -0.118 1.00 96.81 79 PRO A O 1
ATOM 606 N N . SER A 1 80 ? 3.394 7.694 -0.581 1.00 93.81 80 SER A N 1
ATOM 607 C CA . SER A 1 80 ? 3.514 7.548 -2.049 1.00 93.81 80 SER A CA 1
ATOM 608 C C . SER A 1 80 ? 4.957 7.711 -2.528 1.00 93.81 80 SER A C 1
ATOM 610 O O . SER A 1 80 ? 5.379 7.07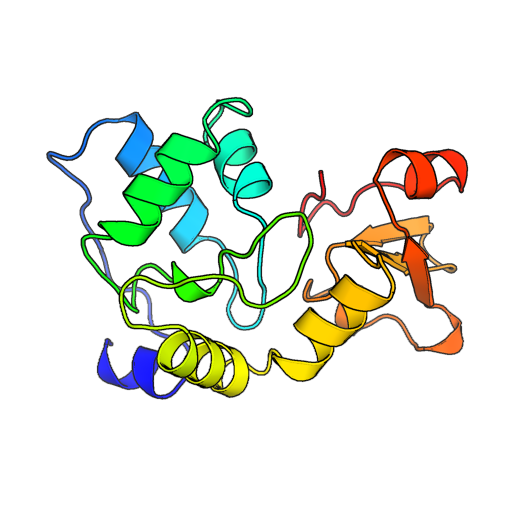4 -3.486 1.00 93.81 80 SER A O 1
ATOM 612 N N . GLY A 1 81 ? 5.740 8.514 -1.802 1.00 91.62 81 GLY A N 1
ATOM 613 C CA . GLY A 1 81 ? 7.179 8.655 -1.988 1.00 91.62 81 GLY A CA 1
ATOM 614 C C . GLY A 1 81 ? 8.008 7.451 -1.514 1.00 91.62 81 GLY A C 1
ATOM 615 O O . GLY A 1 81 ? 9.235 7.548 -1.481 1.00 91.62 81 GLY A O 1
ATOM 616 N N . GLY A 1 82 ? 7.390 6.324 -1.158 1.00 93.06 82 GLY A N 1
ATOM 617 C CA . GLY A 1 82 ? 8.070 5.136 -0.647 1.00 93.06 82 GLY A CA 1
ATOM 618 C C . GLY A 1 82 ? 8.583 5.293 0.786 1.00 93.06 82 GLY A C 1
ATOM 619 O O . GLY A 1 82 ? 8.277 6.266 1.483 1.00 93.06 82 GLY A O 1
ATOM 620 N N . GLY A 1 83 ? 9.398 4.326 1.209 1.00 95.31 83 GLY A N 1
ATOM 621 C CA . GLY A 1 83 ? 9.884 4.219 2.582 1.00 95.31 83 GLY A CA 1
ATOM 622 C C . GLY A 1 83 ? 8.812 3.729 3.554 1.00 95.31 83 GLY A C 1
ATOM 623 O O . GLY A 1 83 ? 7.651 3.531 3.197 1.00 95.31 83 GLY A O 1
ATOM 624 N N . VAL A 1 84 ? 9.211 3.533 4.807 1.00 95.81 84 VAL A N 1
ATOM 625 C CA . VAL A 1 84 ? 8.320 3.026 5.860 1.00 95.81 84 VAL A CA 1
ATOM 626 C C . VAL A 1 84 ? 7.327 4.105 6.297 1.00 95.81 84 VAL A C 1
ATOM 628 O O . VAL A 1 84 ? 6.138 3.837 6.474 1.00 95.81 84 VAL A O 1
ATOM 631 N N . GLY A 1 85 ? 7.791 5.350 6.428 1.00 93.06 85 GLY A N 1
ATOM 632 C CA . GLY A 1 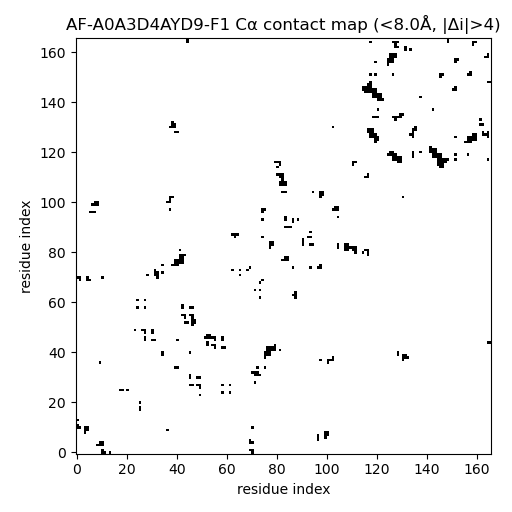85 ? 7.003 6.460 6.965 1.00 93.06 85 GLY A CA 1
ATOM 633 C C . GLY A 1 85 ? 6.630 6.287 8.443 1.00 93.06 85 GLY A C 1
ATOM 634 O O . GLY A 1 85 ? 7.130 5.401 9.132 1.00 93.06 85 GLY A O 1
ATOM 635 N N . ASN A 1 86 ? 5.728 7.144 8.920 1.00 90.62 86 ASN A N 1
ATOM 636 C CA . ASN A 1 86 ? 5.304 7.157 10.321 1.00 90.62 86 ASN A CA 1
ATOM 637 C C . ASN A 1 86 ? 4.247 6.085 10.626 1.00 90.62 86 ASN A C 1
ATOM 639 O O . ASN A 1 86 ? 3.624 5.506 9.723 1.00 90.62 86 ASN A O 1
ATOM 643 N N . TYR A 1 87 ? 4.052 5.835 11.922 1.00 94.12 87 TYR A N 1
ATOM 644 C CA . TYR A 1 87 ? 3.082 4.881 12.444 1.00 94.12 87 TYR A CA 1
ATOM 645 C C . TYR A 1 87 ? 2.603 5.281 13.839 1.00 94.12 87 TYR A C 1
ATOM 647 O O . TYR A 1 87 ? 3.407 5.759 14.636 1.00 94.12 87 TYR A O 1
ATOM 655 N N . GLY A 1 88 ? 1.324 5.038 14.147 1.00 90.69 88 GLY A N 1
ATOM 656 C CA . GLY A 1 88 ? 0.730 5.396 15.445 1.00 90.69 88 GLY A CA 1
ATOM 657 C C . GLY A 1 88 ? 1.392 4.710 16.646 1.00 90.69 88 GLY A C 1
ATOM 658 O O . GLY A 1 88 ? 1.420 5.280 17.728 1.00 90.69 88 GLY A O 1
ATOM 659 N N . TYR A 1 89 ? 1.995 3.534 16.440 1.00 93.19 89 TYR A N 1
ATOM 660 C CA . TYR A 1 89 ? 2.733 2.783 17.468 1.00 93.19 89 TYR A CA 1
ATOM 661 C C . TYR A 1 89 ? 4.259 2.911 17.333 1.00 93.19 89 TYR A C 1
ATOM 663 O O . TYR A 1 89 ? 4.999 2.068 17.834 1.00 93.19 89 TYR A O 1
ATOM 671 N N . GLY A 1 90 ? 4.734 3.928 16.613 1.00 94.25 90 GLY A N 1
ATOM 672 C CA . GLY A 1 90 ? 6.155 4.157 16.367 1.00 94.25 90 GLY A CA 1
ATOM 673 C C . GLY A 1 90 ? 6.699 3.429 15.126 1.00 94.25 90 GLY A C 1
ATOM 674 O O . GLY A 1 90 ? 6.192 2.372 14.726 1.00 94.25 90 GLY A O 1
ATOM 675 N N . PRO A 1 91 ? 7.717 4.000 14.462 1.00 93.25 91 PRO A N 1
ATOM 676 C CA . PRO A 1 91 ? 8.235 3.465 13.207 1.00 93.25 91 PRO A CA 1
ATOM 677 C C . PRO A 1 91 ? 8.944 2.110 13.373 1.00 93.25 91 PRO A C 1
ATOM 679 O O . PRO A 1 91 ? 8.929 1.306 12.446 1.00 93.25 91 PRO A O 1
ATOM 682 N N . GLU A 1 92 ? 9.496 1.801 14.544 1.00 95.12 92 GLU A N 1
ATOM 683 C CA . GLU A 1 92 ? 10.132 0.521 14.884 1.00 95.12 92 GLU A CA 1
ATOM 684 C C . GLU A 1 92 ? 9.107 -0.614 14.863 1.00 95.12 92 GLU A C 1
ATOM 686 O O . GLU A 1 92 ? 9.317 -1.615 14.183 1.00 95.12 92 GLU A O 1
ATOM 691 N N . MET A 1 93 ? 7.947 -0.417 15.501 1.00 95.38 93 MET A N 1
ATOM 692 C CA . MET A 1 93 ? 6.844 -1.382 15.460 1.00 95.38 93 MET A CA 1
ATOM 693 C C . MET A 1 93 ? 6.413 -1.657 14.018 1.00 95.38 93 MET A C 1
ATOM 695 O O . MET A 1 93 ? 6.221 -2.807 13.626 1.00 95.38 93 MET A O 1
ATOM 699 N N . LYS A 1 94 ? 6.294 -0.608 13.197 1.00 96.75 94 LYS A N 1
ATOM 700 C CA . LYS A 1 94 ? 5.933 -0.763 11.784 1.00 96.75 94 LYS A CA 1
ATOM 701 C C . LYS A 1 94 ? 6.973 -1.564 11.007 1.00 96.75 94 LYS A C 1
ATOM 703 O O . LYS A 1 94 ? 6.586 -2.436 10.235 1.00 96.75 94 LYS A O 1
ATOM 708 N N . ARG A 1 95 ? 8.266 -1.296 11.221 1.00 97.38 95 ARG A N 1
ATOM 709 C CA . ARG A 1 95 ? 9.366 -2.060 10.611 1.00 97.38 95 ARG A CA 1
ATOM 710 C C . ARG A 1 95 ? 9.284 -3.531 10.992 1.00 97.38 95 ARG A C 1
ATOM 712 O O . ARG A 1 95 ? 9.220 -4.363 10.099 1.00 97.38 95 ARG A O 1
ATOM 719 N N . THR A 1 96 ? 9.163 -3.836 12.282 1.00 96.81 96 THR A N 1
ATOM 720 C CA . THR A 1 96 ? 9.051 -5.217 12.766 1.00 96.81 96 THR A CA 1
ATOM 721 C C . THR A 1 96 ? 7.836 -5.937 12.184 1.00 96.81 96 THR A C 1
ATOM 723 O O . THR A 1 96 ? 7.951 -7.087 11.769 1.00 96.81 96 THR A O 1
ATOM 726 N N . LEU A 1 97 ? 6.670 -5.285 12.123 1.00 96.69 97 LEU A N 1
ATOM 727 C CA . LEU A 1 97 ? 5.480 -5.889 11.520 1.00 96.69 97 LEU A CA 1
ATOM 728 C C . LEU A 1 97 ? 5.702 -6.175 10.032 1.00 96.69 97 LEU A C 1
ATOM 730 O O . LEU A 1 97 ? 5.437 -7.286 9.592 1.00 96.69 97 LEU A O 1
ATOM 734 N N . LEU A 1 98 ? 6.233 -5.215 9.269 1.00 97.25 98 LEU A N 1
ATOM 735 C CA . LEU A 1 98 ? 6.531 -5.398 7.845 1.00 97.25 98 LEU A CA 1
ATOM 736 C C . LEU A 1 98 ? 7.540 -6.529 7.605 1.00 97.25 98 LEU A C 1
ATOM 738 O O . LEU A 1 98 ? 7.297 -7.379 6.750 1.00 97.25 98 LEU A O 1
ATOM 742 N N . GLU A 1 99 ? 8.617 -6.589 8.391 1.00 97.06 99 GLU A N 1
ATOM 743 C CA . GLU A 1 99 ? 9.633 -7.647 8.309 1.00 97.06 99 GLU A CA 1
ATOM 744 C C . GLU A 1 99 ? 9.033 -9.026 8.556 1.00 97.06 99 GLU A C 1
ATOM 746 O O . GLU A 1 99 ? 9.284 -9.953 7.787 1.00 97.06 99 GLU A O 1
ATOM 751 N N . ARG A 1 100 ? 8.179 -9.156 9.578 1.00 95.81 100 ARG A N 1
ATOM 752 C CA . ARG A 1 100 ? 7.470 -10.410 9.868 1.00 95.81 100 ARG A CA 1
ATOM 753 C C . ARG A 1 100 ? 6.515 -10.815 8.744 1.00 95.81 100 ARG A C 1
ATOM 755 O O . ARG A 1 100 ? 6.246 -11.999 8.576 1.00 95.81 100 ARG A O 1
ATOM 762 N N . GLU A 1 101 ? 6.039 -9.862 7.942 1.00 95.81 101 GLU A N 1
ATOM 763 C CA . GLU A 1 101 ? 5.270 -10.150 6.727 1.00 95.81 101 GLU A CA 1
ATOM 764 C C . GLU A 1 101 ? 6.116 -10.425 5.474 1.00 95.81 101 GLU A C 1
ATOM 766 O O . GLU A 1 101 ? 5.569 -10.665 4.392 1.00 95.81 101 GLU A O 1
ATOM 771 N N . GLY A 1 102 ? 7.444 -10.403 5.599 1.00 95.38 102 GLY A N 1
ATOM 772 C CA . GLY A 1 102 ? 8.370 -10.578 4.484 1.00 95.38 102 GLY A CA 1
ATOM 773 C C . GLY A 1 102 ? 8.528 -9.330 3.612 1.00 95.38 102 GLY A C 1
ATOM 774 O O . GLY A 1 102 ? 8.923 -9.441 2.453 1.00 95.38 102 GLY A O 1
ATOM 775 N N . VAL A 1 103 ? 8.205 -8.143 4.135 1.00 97.06 103 VAL A N 1
ATOM 776 C CA . VAL A 1 103 ? 8.471 -6.854 3.483 1.00 97.06 103 VAL A CA 1
ATOM 777 C C . VAL A 1 103 ? 9.685 -6.214 4.146 1.00 97.06 103 VAL A C 1
ATOM 779 O O . VAL A 1 103 ? 9.591 -5.722 5.265 1.00 97.06 103 VAL A O 1
ATOM 782 N N . SER A 1 104 ? 10.814 -6.184 3.438 1.00 97.12 104 SER A N 1
ATOM 783 C CA . SER A 1 104 ? 12.057 -5.564 3.912 1.00 97.12 104 SER A CA 1
ATOM 784 C C . SER A 1 104 ? 11.916 -4.036 4.023 1.00 97.12 104 SER A C 1
ATOM 786 O O . SER A 1 104 ? 11.715 -3.358 3.007 1.00 97.12 104 SER A O 1
ATOM 788 N N . PRO A 1 105 ? 12.071 -3.439 5.221 1.00 97.38 105 PRO A N 1
ATOM 789 C CA . PRO A 1 105 ? 12.137 -1.990 5.375 1.00 97.38 105 PRO A CA 1
ATOM 790 C C . PRO A 1 105 ? 13.324 -1.381 4.626 1.00 97.38 105 PRO A C 1
ATOM 792 O O . PRO A 1 105 ? 13.214 -0.275 4.098 1.00 97.38 105 PRO A O 1
ATOM 795 N N . GLY A 1 106 ? 14.439 -2.115 4.536 1.00 97.69 106 GLY A N 1
ATOM 796 C CA . GLY A 1 106 ? 15.611 -1.714 3.760 1.00 97.69 106 GLY A CA 1
ATOM 797 C C . GLY A 1 106 ? 15.288 -1.528 2.278 1.00 97.69 106 GLY A C 1
ATOM 798 O O . GLY A 1 106 ? 15.705 -0.528 1.689 1.00 97.69 106 GLY A O 1
ATOM 799 N N . ASP A 1 107 ? 14.476 -2.420 1.704 1.00 97.12 107 ASP A N 1
ATOM 800 C CA . ASP A 1 107 ? 14.037 -2.326 0.307 1.00 97.12 107 ASP A CA 1
ATOM 801 C C . ASP A 1 107 ? 13.107 -1.130 0.099 1.00 97.12 107 ASP A C 1
ATOM 803 O O . ASP A 1 107 ? 13.282 -0.376 -0.857 1.00 97.12 107 ASP A O 1
ATOM 807 N N . LEU A 1 108 ? 12.171 -0.886 1.027 1.00 97.38 108 LEU A N 1
ATOM 808 C CA . LEU A 1 108 ? 11.281 0.280 0.966 1.00 97.38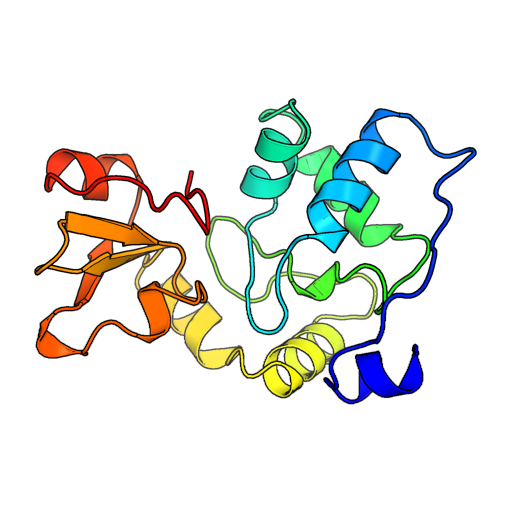 108 LEU A CA 1
ATOM 809 C C . LEU A 1 108 ? 12.063 1.600 0.962 1.00 97.38 108 LEU A C 1
ATOM 811 O O . LEU A 1 108 ? 11.743 2.509 0.187 1.00 97.38 108 LEU A O 1
ATOM 815 N N . GLU A 1 109 ? 13.092 1.710 1.804 1.00 97.88 109 GLU A N 1
ATOM 816 C CA . GLU A 1 109 ? 13.972 2.881 1.827 1.00 97.88 109 GLU A CA 1
ATOM 817 C C . GLU A 1 109 ? 14.884 2.938 0.590 1.00 97.88 109 GLU A C 1
ATOM 819 O O . GLU A 1 109 ? 15.136 4.017 0.051 1.00 97.88 109 GLU A O 1
ATOM 824 N N . GLY A 1 110 ? 15.352 1.790 0.093 1.00 97.81 110 GLY A N 1
ATOM 825 C CA . GLY A 1 110 ? 16.146 1.686 -1.131 1.00 97.81 110 GLY A CA 1
ATOM 826 C C . GLY A 1 110 ? 15.383 2.152 -2.371 1.00 97.81 110 GLY A C 1
ATOM 827 O O . GLY A 1 110 ? 15.882 2.991 -3.125 1.00 97.81 110 GLY A O 1
ATOM 828 N N . TRP A 1 111 ? 14.149 1.678 -2.553 1.00 97.06 111 TRP A N 1
ATOM 829 C CA . TRP A 1 111 ? 13.260 2.118 -3.627 1.00 97.06 111 TRP A CA 1
ATOM 830 C C . TRP A 1 111 ? 12.940 3.603 -3.514 1.00 97.06 111 TRP A C 1
ATOM 832 O O . TRP A 1 111 ? 12.995 4.310 -4.517 1.00 97.06 111 TRP A O 1
ATOM 842 N N . LYS A 1 112 ? 12.702 4.115 -2.299 1.00 97.38 112 LYS A N 1
ATOM 843 C CA . LYS A 1 112 ? 12.524 5.554 -2.073 1.00 97.38 112 LYS A CA 1
ATOM 844 C C . LYS A 1 112 ? 13.721 6.370 -2.553 1.00 97.38 112 LYS A C 1
ATOM 846 O O . LYS A 1 112 ? 13.515 7.306 -3.319 1.00 97.38 112 LYS A O 1
ATOM 851 N N . ARG A 1 113 ? 14.947 6.012 -2.149 1.00 97.94 113 ARG A N 1
ATOM 852 C CA . ARG A 1 113 ? 16.172 6.729 -2.560 1.00 97.94 113 ARG A CA 1
ATOM 853 C C . ARG A 1 113 ? 16.386 6.700 -4.073 1.00 97.94 113 ARG A C 1
ATOM 855 O O . ARG A 1 113 ? 16.820 7.687 -4.653 1.00 97.94 113 ARG A O 1
ATOM 862 N N . ARG A 1 114 ? 16.058 5.577 -4.712 1.00 97.38 114 ARG A N 1
ATOM 863 C CA . ARG A 1 114 ? 16.192 5.378 -6.163 1.00 97.38 114 ARG A CA 1
ATOM 864 C C . ARG A 1 114 ? 14.993 5.891 -6.964 1.00 97.38 114 ARG A C 1
ATOM 866 O O . ARG A 1 114 ? 14.961 5.687 -8.170 1.00 97.38 114 ARG A O 1
ATOM 873 N N . HIS A 1 115 ? 14.016 6.521 -6.308 1.00 97.06 115 HIS A N 1
ATOM 874 C CA . HIS A 1 115 ? 12.765 6.975 -6.918 1.00 97.06 115 HIS A CA 1
ATOM 875 C C . HIS A 1 115 ? 11.989 5.861 -7.636 1.00 97.06 115 HIS A C 1
ATOM 877 O O . HIS A 1 115 ? 11.257 6.122 -8.579 1.00 97.06 115 HIS A O 1
ATOM 883 N N . ILE A 1 116 ? 12.107 4.617 -7.170 1.00 97.44 116 ILE A N 1
ATOM 884 C CA . ILE A 1 116 ? 11.360 3.476 -7.697 1.00 97.44 116 ILE A CA 1
ATOM 885 C C . ILE A 1 116 ? 9.989 3.451 -7.019 1.00 97.44 116 ILE A C 1
ATOM 887 O O . ILE A 1 116 ? 9.878 3.361 -5.792 1.00 97.44 116 ILE A O 1
ATOM 891 N N . ARG A 1 117 ? 8.932 3.553 -7.825 1.00 97.31 117 ARG A N 1
ATOM 892 C CA . ARG A 1 117 ? 7.526 3.474 -7.391 1.00 97.31 117 ARG A CA 1
ATOM 893 C C . ARG A 1 117 ? 6.851 2.211 -7.867 1.00 97.31 117 ARG A C 1
ATOM 895 O O . ARG A 1 117 ? 6.014 1.672 -7.145 1.00 97.31 117 ARG A O 1
ATOM 902 N N . TYR A 1 118 ? 7.258 1.735 -9.037 1.00 98.12 118 TYR A N 1
ATOM 903 C CA . TYR A 1 118 ? 6.674 0.577 -9.681 1.00 98.12 118 TYR A CA 1
ATOM 904 C C . TYR A 1 118 ? 7.739 -0.349 -10.244 1.00 98.12 118 TYR A C 1
ATOM 906 O O . TYR A 1 118 ? 8.826 0.090 -10.619 1.00 98.12 118 TYR A O 1
ATOM 914 N N . ILE A 1 119 ? 7.386 -1.628 -10.328 1.00 98.25 119 ILE A N 1
ATOM 915 C CA . ILE A 1 119 ? 8.147 -2.660 -11.025 1.00 98.25 119 ILE A CA 1
ATOM 916 C C . ILE A 1 119 ? 7.261 -3.216 -12.133 1.00 98.25 119 ILE A C 1
ATOM 918 O O . ILE A 1 119 ? 6.120 -3.595 -11.867 1.00 98.25 119 ILE A O 1
ATOM 922 N N . GLY A 1 120 ? 7.770 -3.271 -13.359 1.00 98.12 120 GLY A N 1
ATOM 923 C CA . GLY A 1 120 ? 7.107 -3.907 -14.488 1.00 98.12 120 GLY A CA 1
ATOM 924 C C . GLY A 1 120 ? 7.853 -5.104 -15.049 1.00 98.12 120 GLY A C 1
ATOM 925 O O . GLY A 1 120 ? 9.035 -5.311 -14.785 1.00 98.12 120 GLY A O 1
ATOM 926 N N . SER A 1 121 ? 7.119 -5.906 -15.813 1.00 98.44 121 SER A N 1
ATOM 927 C CA . SER A 1 121 ? 7.596 -7.126 -16.462 1.00 98.44 121 SER A CA 1
ATOM 928 C C . SER A 1 121 ? 7.747 -6.896 -17.962 1.00 98.44 121 SER A C 1
ATOM 930 O O . SER A 1 121 ? 6.754 -6.637 -18.645 1.00 98.44 121 SER A O 1
ATOM 932 N N . ARG A 1 122 ? 8.974 -7.047 -18.483 1.00 98.12 122 ARG A N 1
ATOM 933 C CA . ARG A 1 122 ? 9.269 -6.951 -19.928 1.00 98.12 122 ARG A CA 1
ATOM 934 C C . ARG A 1 122 ? 8.458 -7.943 -20.764 1.00 98.12 122 ARG A C 1
ATOM 936 O O . ARG A 1 122 ? 8.125 -7.656 -21.904 1.00 98.12 122 ARG A O 1
ATOM 943 N N . THR A 1 123 ? 8.126 -9.098 -20.190 1.00 97.12 123 THR A N 1
ATOM 944 C CA . THR A 1 123 ? 7.407 -10.175 -20.881 1.00 97.12 123 THR A CA 1
ATOM 945 C C . THR A 1 123 ? 5.906 -9.924 -20.986 1.00 97.12 123 THR A C 1
ATOM 947 O O . THR A 1 123 ? 5.295 -10.277 -21.987 1.00 97.12 123 THR A O 1
ATOM 950 N N . THR A 1 124 ? 5.290 -9.321 -19.966 1.00 97.50 124 THR A N 1
ATOM 951 C CA . THR A 1 124 ? 3.827 -9.131 -19.919 1.00 97.50 124 THR A CA 1
ATOM 952 C C . THR A 1 124 ? 3.376 -7.709 -20.245 1.00 97.50 124 THR A C 1
ATOM 954 O O . THR A 1 124 ? 2.189 -7.494 -20.514 1.00 97.50 124 THR A O 1
ATOM 957 N N . GLY A 1 125 ? 4.291 -6.735 -20.182 1.00 98.06 125 GLY A N 1
ATOM 958 C C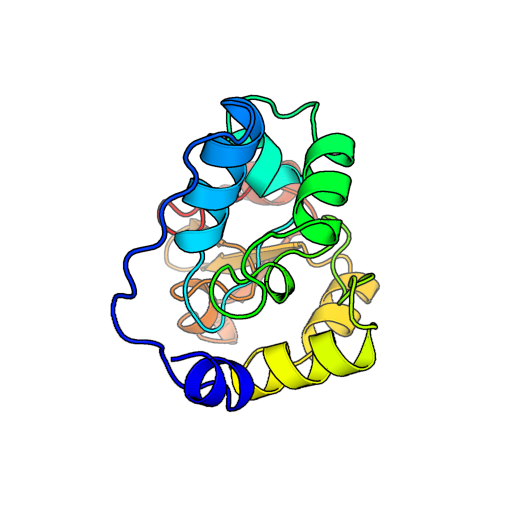A . GLY A 1 125 ? 3.978 -5.312 -20.300 1.00 98.06 125 GLY A CA 1
ATOM 959 C C . GLY A 1 125 ? 3.095 -4.804 -19.159 1.00 98.06 125 GLY A C 1
ATOM 960 O O . GLY A 1 125 ? 2.273 -3.921 -19.371 1.00 98.06 125 GLY A O 1
ATOM 961 N N . ILE A 1 126 ? 3.184 -5.398 -17.964 1.00 98.44 126 ILE A N 1
ATOM 962 C CA . ILE A 1 126 ? 2.395 -5.008 -16.784 1.00 98.44 126 ILE A CA 1
ATOM 963 C C . ILE A 1 126 ? 3.315 -4.380 -15.740 1.00 98.44 126 ILE A C 1
ATOM 965 O O . ILE A 1 126 ? 4.368 -4.952 -15.461 1.00 98.44 126 ILE A O 1
ATOM 969 N N . TYR A 1 127 ? 2.908 -3.257 -15.136 1.00 98.56 127 TYR A N 1
ATOM 970 C CA . TYR A 1 127 ? 3.576 -2.663 -13.971 1.00 98.56 127 TYR A CA 1
ATOM 971 C C . TYR A 1 127 ? 2.738 -2.767 -12.690 1.00 98.56 127 TYR A C 1
ATOM 973 O O . TYR A 1 127 ? 1.504 -2.769 -12.704 1.00 98.56 127 TYR A O 1
ATOM 981 N N . CYS A 1 128 ? 3.436 -2.873 -11.564 1.00 98.44 128 CYS A N 1
ATOM 982 C CA . CYS A 1 128 ? 2.902 -3.196 -10.249 1.00 98.44 128 CYS A CA 1
ATOM 983 C C . CYS A 1 128 ? 3.560 -2.342 -9.159 1.00 98.44 128 CYS A C 1
ATOM 985 O O . CYS A 1 128 ? 4.675 -1.856 -9.336 1.00 98.44 128 CYS A O 1
ATOM 987 N N . TYR A 1 129 ? 2.947 -2.266 -7.973 1.00 98.12 129 TYR A N 1
ATOM 988 C CA . TYR A 1 129 ? 3.703 -1.899 -6.771 1.00 98.12 129 TYR A CA 1
ATOM 989 C C . TYR A 1 129 ? 4.772 -2.966 -6.466 1.00 98.12 129 TYR A C 1
ATOM 991 O O . TYR A 1 129 ? 4.487 -4.152 -6.651 1.00 98.12 129 TYR A O 1
ATOM 999 N N . PRO A 1 130 ? 5.954 -2.594 -5.937 1.00 97.25 130 PRO A N 1
ATOM 1000 C CA . PRO A 1 130 ? 7.075 -3.520 -5.749 1.00 97.25 130 PRO A CA 1
ATOM 1001 C C . PRO A 1 130 ? 6.758 -4.758 -4.898 1.00 97.25 130 PRO A C 1
ATOM 1003 O O . PRO A 1 130 ? 7.264 -5.843 -5.159 1.00 97.25 130 PRO A O 1
ATOM 1006 N N . THR A 1 131 ? 5.878 -4.623 -3.902 1.00 97.69 131 THR A N 1
ATOM 1007 C CA . THR A 1 131 ? 5.484 -5.733 -3.016 1.00 97.69 131 THR A CA 1
ATOM 1008 C C . THR A 1 131 ? 4.313 -6.561 -3.545 1.00 97.69 131 THR A C 1
ATOM 1010 O O . THR A 1 131 ? 3.938 -7.554 -2.927 1.00 97.69 131 THR A O 1
ATOM 1013 N N . CYS A 1 132 ? 3.728 -6.198 -4.692 1.00 98.12 132 CYS A N 1
ATOM 1014 C CA . CYS A 1 132 ? 2.647 -6.966 -5.304 1.00 98.12 132 CYS A CA 1
ATOM 1015 C C . CYS A 1 132 ? 3.075 -8.420 -5.543 1.00 98.12 132 CYS A C 1
ATOM 1017 O O . CYS A 1 132 ? 4.187 -8.685 -6.004 1.00 98.12 132 CYS A O 1
ATOM 1019 N N . ARG A 1 133 ? 2.172 -9.376 -5.290 1.00 96.88 133 ARG A N 1
ATOM 1020 C CA . ARG A 1 133 ? 2.398 -10.797 -5.602 1.00 96.88 133 ARG A CA 1
ATOM 1021 C C . ARG A 1 133 ? 2.879 -11.066 -7.033 1.00 96.88 133 ARG A C 1
ATOM 1023 O O . ARG A 1 133 ? 3.656 -11.993 -7.219 1.00 96.88 133 ARG A O 1
ATOM 1030 N N . ASP A 1 134 ? 2.442 -10.279 -8.018 1.00 97.62 134 ASP A N 1
ATOM 1031 C CA . ASP A 1 134 ? 2.874 -10.465 -9.408 1.00 97.62 134 ASP A CA 1
ATOM 1032 C C . ASP A 1 134 ? 4.261 -9.873 -9.637 1.00 97.62 134 ASP A C 1
ATOM 1034 O O . ASP A 1 134 ? 5.080 -10.512 -10.286 1.00 97.62 134 ASP A O 1
ATOM 1038 N N . ALA A 1 135 ? 4.558 -8.709 -9.043 1.00 97.50 135 ALA A N 1
ATOM 1039 C CA . ALA A 1 135 ? 5.883 -8.088 -9.109 1.00 97.50 135 ALA A CA 1
ATOM 1040 C C . ALA A 1 135 ? 6.971 -9.015 -8.551 1.00 97.50 135 ALA A C 1
ATOM 1042 O O . ALA A 1 135 ? 8.009 -9.206 -9.177 1.00 97.50 135 ALA A O 1
ATOM 1043 N N . ARG A 1 136 ? 6.692 -9.657 -7.409 1.00 95.62 136 ARG A N 1
ATOM 1044 C CA . ARG A 1 136 ? 7.617 -10.587 -6.739 1.00 95.62 136 ARG A CA 1
ATOM 1045 C C . ARG A 1 136 ? 7.925 -11.858 -7.535 1.00 95.62 136 ARG A C 1
ATOM 1047 O O . ARG A 1 136 ? 8.860 -12.567 -7.187 1.00 95.62 136 ARG A O 1
ATOM 1054 N N . ARG A 1 137 ? 7.141 -12.168 -8.571 1.00 96.00 137 ARG A N 1
ATOM 1055 C CA . ARG A 1 137 ? 7.342 -13.335 -9.448 1.00 96.00 137 ARG A CA 1
ATOM 1056 C C . ARG A 1 137 ? 8.110 -12.999 -10.724 1.00 96.00 137 ARG A C 1
ATOM 1058 O O . ARG A 1 137 ? 8.437 -13.907 -11.480 1.00 96.00 137 ARG A O 1
ATOM 1065 N N . ILE A 1 138 ? 8.368 -11.719 -10.990 1.00 97.38 138 ILE A N 1
ATOM 1066 C CA . ILE A 1 138 ? 9.127 -11.297 -12.166 1.00 97.38 138 ILE A CA 1
ATOM 1067 C C . ILE A 1 138 ? 10.593 -11.647 -11.919 1.00 97.38 138 ILE A C 1
ATOM 1069 O O . ILE A 1 138 ? 11.170 -11.208 -10.923 1.00 97.38 138 ILE A O 1
ATOM 1073 N N . SER A 1 139 ? 11.204 -12.415 -12.818 1.00 96.94 139 SER A N 1
ATOM 1074 C CA . SER A 1 139 ? 12.638 -12.686 -12.752 1.00 96.94 139 SER A CA 1
ATOM 1075 C C . SER A 1 139 ? 13.445 -11.398 -12.934 1.00 96.94 139 SER A C 1
ATOM 1077 O O . SER A 1 139 ? 13.004 -10.471 -13.617 1.00 96.94 139 SER A O 1
ATOM 1079 N N . TRP A 1 140 ? 14.602 -11.299 -12.280 1.00 95.25 140 TRP A N 1
ATOM 1080 C CA . TRP A 1 140 ? 15.362 -10.049 -12.184 1.00 95.25 140 TRP A CA 1
ATOM 1081 C C . TRP A 1 140 ? 15.750 -9.492 -13.566 1.00 95.25 140 TRP A C 1
ATOM 1083 O O . TRP A 1 140 ? 15.693 -8.281 -13.776 1.00 95.25 140 TRP A O 1
ATOM 1093 N N . GLU A 1 141 ? 16.035 -10.359 -14.539 1.00 97.12 141 GLU A N 1
ATOM 1094 C CA . GLU A 1 141 ? 16.355 -10.000 -15.923 1.00 97.12 141 GLU A CA 1
ATOM 1095 C C . GLU A 1 141 ? 15.157 -9.397 -16.681 1.00 97.12 141 GLU A C 1
ATOM 1097 O O . GLU A 1 141 ? 15.314 -8.591 -17.602 1.00 97.12 141 GLU A O 1
ATOM 1102 N N . ASN A 1 142 ? 13.935 -9.710 -16.247 1.00 97.62 142 ASN A N 1
ATOM 1103 C CA . ASN A 1 142 ? 12.693 -9.211 -16.832 1.00 97.62 142 ASN A CA 1
ATOM 1104 C C . ASN A 1 142 ? 12.089 -8.022 -16.071 1.00 97.62 142 ASN A C 1
ATOM 1106 O O . ASN A 1 142 ? 11.048 -7.511 -16.492 1.00 97.62 142 ASN A O 1
ATOM 1110 N N . GLN A 1 143 ? 12.718 -7.562 -14.985 1.00 97.44 143 GLN A N 1
ATOM 1111 C CA . GLN A 1 143 ? 12.240 -6.419 -14.206 1.00 97.44 143 GLN A CA 1
ATOM 1112 C C . GLN A 1 143 ? 12.661 -5.073 -14.809 1.00 97.44 143 GLN A C 1
ATOM 1114 O O . GLN A 1 143 ? 13.834 -4.832 -15.107 1.00 97.44 143 GLN A O 1
ATOM 1119 N N . VAL A 1 144 ? 11.697 -4.159 -14.918 1.00 98.06 144 VAL A N 1
ATOM 1120 C CA . VAL A 1 144 ? 11.904 -2.730 -15.202 1.00 98.06 144 VAL A CA 1
ATOM 1121 C C . VAL A 1 144 ? 11.375 -1.925 -14.027 1.00 98.06 144 VAL A C 1
ATOM 1123 O O . VAL A 1 144 ? 10.344 -2.274 -13.463 1.00 98.06 144 VAL A O 1
ATOM 1126 N N . SER A 1 145 ? 12.072 -0.868 -13.628 1.00 97.94 145 SER A N 1
ATOM 1127 C CA . SER A 1 145 ? 11.617 0.029 -12.562 1.00 97.94 145 SER A CA 1
ATOM 1128 C C . SER A 1 145 ? 11.095 1.330 -13.153 1.00 97.94 145 SER A C 1
ATOM 1130 O O . SER A 1 145 ? 11.707 1.848 -14.081 1.00 97.94 145 SER A O 1
ATOM 1132 N N . PHE A 1 146 ? 10.024 1.871 -12.577 1.00 98.00 146 PHE A N 1
ATOM 1133 C CA . PHE A 1 146 ? 9.453 3.158 -12.978 1.00 98.00 146 PHE A CA 1
ATOM 1134 C C . PHE A 1 146 ? 9.296 4.090 -11.787 1.00 98.00 146 PHE A C 1
ATOM 1136 O O . PHE A 1 146 ? 9.051 3.655 -10.653 1.00 98.00 146 PHE A O 1
ATOM 1143 N N . SER A 1 147 ? 9.405 5.381 -12.072 1.00 96.56 147 SER A N 1
ATOM 1144 C CA . SER A 1 147 ? 9.317 6.461 -11.089 1.00 96.56 147 SER A CA 1
ATOM 1145 C C . SER A 1 147 ? 7.922 7.068 -10.951 1.00 96.56 147 SER A C 1
ATOM 1147 O O . SER A 1 147 ? 7.622 7.709 -9.943 1.00 96.56 147 SER A O 1
ATOM 1149 N N . SER A 1 148 ? 7.050 6.844 -11.933 1.00 96.25 148 SER A N 1
ATOM 1150 C CA . SER A 1 148 ? 5.662 7.310 -11.943 1.00 96.25 148 SER A CA 1
ATOM 1151 C C . SER A 1 148 ? 4.794 6.449 -12.868 1.00 96.25 148 SER A C 1
ATOM 1153 O O . SER A 1 148 ? 5.310 5.624 -13.623 1.00 96.25 148 SER A O 1
ATOM 1155 N N . GLU A 1 149 ? 3.474 6.638 -12.818 1.00 95.12 149 GLU A N 1
ATOM 1156 C CA . GLU A 1 149 ? 2.540 6.029 -13.777 1.00 95.12 149 GLU A CA 1
ATOM 1157 C C . GLU A 1 149 ? 2.788 6.514 -15.205 1.00 95.12 149 GLU A C 1
ATOM 1159 O O . GLU A 1 149 ? 2.780 5.714 -16.139 1.00 95.12 149 GLU A O 1
ATOM 1164 N N . SER A 1 150 ? 3.032 7.817 -15.365 1.00 96.44 150 SER A N 1
ATOM 1165 C CA . SER A 1 150 ? 3.296 8.429 -16.669 1.00 96.44 150 SER A CA 1
ATOM 1166 C C . SER A 1 150 ? 4.526 7.803 -17.330 1.00 96.44 150 SER A C 1
ATOM 1168 O O . SER A 1 150 ? 4.472 7.411 -18.490 1.00 96.44 150 SER A O 1
ATOM 1170 N N . ASP A 1 151 ? 5.593 7.604 -16.551 1.00 97.06 151 ASP A N 1
ATOM 1171 C CA . ASP A 1 151 ? 6.824 6.923 -16.970 1.00 97.06 151 ASP A CA 1
ATOM 1172 C C . ASP A 1 151 ? 6.548 5.479 -17.439 1.00 97.06 151 ASP A C 1
ATOM 1174 O O . ASP A 1 151 ? 6.910 5.091 -18.551 1.00 97.06 151 ASP A O 1
ATOM 1178 N N . ALA A 1 152 ? 5.796 4.700 -16.652 1.00 97.50 152 ALA A N 1
ATOM 1179 C CA . ALA A 1 152 ? 5.419 3.337 -17.031 1.00 97.50 152 ALA A CA 1
ATOM 1180 C C . ALA A 1 152 ? 4.541 3.287 -18.296 1.00 97.50 152 ALA A C 1
ATOM 1182 O O . ALA A 1 152 ? 4.769 2.464 -19.187 1.00 97.50 152 ALA A O 1
ATOM 1183 N N . THR A 1 153 ? 3.555 4.180 -18.391 1.00 97.00 153 THR A N 1
ATOM 1184 C CA . THR A 1 153 ? 2.590 4.222 -19.498 1.00 97.00 153 THR A CA 1
ATOM 1185 C C . THR A 1 153 ? 3.248 4.679 -20.796 1.00 97.00 153 THR A C 1
ATOM 1187 O O . THR A 1 153 ? 3.022 4.069 -21.839 1.00 97.00 153 THR A O 1
ATOM 1190 N N . ALA A 1 154 ? 4.119 5.691 -20.739 1.00 97.38 154 ALA A N 1
ATOM 1191 C CA . ALA A 1 154 ? 4.924 6.127 -21.879 1.00 97.38 154 ALA A CA 1
ATOM 1192 C C . ALA A 1 154 ? 5.854 5.008 -22.380 1.00 97.38 154 ALA A C 1
ATOM 1194 O O . ALA A 1 154 ? 6.080 4.883 -23.581 1.00 97.38 154 ALA A O 1
ATOM 1195 N N . GLY A 1 155 ? 6.327 4.143 -21.476 1.00 96.00 155 GLY A N 1
ATOM 1196 C CA . GLY A 1 155 ? 7.064 2.923 -21.810 1.00 96.00 155 GLY A CA 1
ATOM 1197 C C . GLY A 1 155 ? 6.208 1.772 -22.362 1.00 96.00 155 GLY A C 1
ATOM 1198 O O . GLY A 1 155 ? 6.745 0.692 -22.604 1.00 96.00 155 GLY A O 1
ATOM 1199 N N . GLY A 1 156 ? 4.894 1.958 -22.530 1.00 97.56 156 GLY A N 1
ATOM 1200 C CA . GLY A 1 156 ? 3.968 0.948 -23.053 1.00 97.56 156 GLY A CA 1
ATOM 1201 C C . GLY A 1 156 ? 3.472 -0.074 -22.024 1.00 97.56 156 GLY A C 1
ATOM 1202 O O . GLY A 1 156 ? 2.897 -1.097 -22.405 1.00 97.56 156 GLY A O 1
ATOM 1203 N N . TYR A 1 157 ? 3.680 0.167 -20.725 1.00 98.44 157 TYR A N 1
ATOM 1204 C CA . TYR A 1 157 ? 3.239 -0.739 -19.665 1.00 98.44 157 TYR A CA 1
ATOM 1205 C C . TYR A 1 157 ? 1.821 -0.410 -19.200 1.00 98.44 157 TYR A C 1
ATOM 1207 O O . TYR A 1 157 ? 1.406 0.741 -19.107 1.00 98.44 157 TYR A O 1
ATOM 1215 N N . ARG A 1 158 ? 1.075 -1.457 -18.854 1.00 98.06 158 ARG A N 1
ATOM 1216 C CA . ARG A 1 158 ? -0.313 -1.400 -18.393 1.00 98.06 158 ARG A CA 1
ATOM 1217 C C . ARG A 1 158 ? -0.382 -1.613 -16.877 1.00 98.06 158 ARG A C 1
ATOM 1219 O O . ARG A 1 158 ? 0.375 -2.439 -16.355 1.00 98.06 158 ARG A O 1
ATOM 1226 N N . PRO A 1 159 ? -1.308 -0.963 -16.155 1.00 98.25 159 PRO A N 1
ATOM 1227 C CA . PRO A 1 159 ? -1.439 -1.156 -14.717 1.00 98.25 159 PRO A CA 1
ATOM 1228 C C . PRO A 1 159 ? -1.891 -2.578 -14.379 1.00 98.25 159 PRO A C 1
ATOM 1230 O O . PRO A 1 159 ? -2.797 -3.146 -14.998 1.00 98.25 159 PRO A O 1
ATOM 1233 N N . CYS A 1 160 ? -1.288 -3.157 -13.346 1.00 98.38 160 CYS A N 1
ATOM 1234 C CA . CYS A 1 160 ? -1.703 -4.447 -12.817 1.00 98.38 160 CYS A CA 1
ATOM 1235 C C . CYS A 1 160 ? -3.113 -4.396 -12.218 1.00 98.38 160 CYS A C 1
ATOM 1237 O O . CYS A 1 160 ? -3.414 -3.570 -11.356 1.00 98.38 160 CYS A O 1
ATOM 1239 N N . LYS A 1 161 ? -3.959 -5.360 -12.593 1.00 97.31 161 LYS A N 1
ATOM 1240 C CA . LYS A 1 161 ? -5.333 -5.483 -12.079 1.00 97.31 161 LYS A CA 1
ATOM 1241 C C . LYS A 1 161 ? -5.408 -5.971 -10.628 1.00 97.31 161 LYS A C 1
ATOM 1243 O O . LYS A 1 161 ? -6.425 -5.755 -9.979 1.00 97.31 161 LYS A O 1
ATOM 1248 N N . HIS A 1 162 ? -4.357 -6.606 -10.101 1.00 96.75 162 HIS A N 1
ATOM 1249 C CA . HIS A 1 162 ? -4.328 -7.072 -8.711 1.00 96.75 162 HIS A CA 1
ATOM 1250 C C . HIS A 1 162 ? -3.951 -5.954 -7.739 1.00 96.75 162 HIS A C 1
ATOM 1252 O O . HIS A 1 162 ? -4.704 -5.664 -6.810 1.00 96.75 162 HIS A O 1
ATOM 1258 N N . CYS A 1 163 ? -2.797 -5.304 -7.938 1.00 97.12 163 CYS A N 1
ATOM 1259 C CA . CYS A 1 163 ? -2.382 -4.228 -7.039 1.00 97.12 163 CYS A CA 1
ATOM 1260 C C . CYS A 1 163 ? -2.973 -2.866 -7.386 1.00 97.12 163 CYS A C 1
ATOM 1262 O O . CYS A 1 163 ? -2.978 -2.005 -6.508 1.00 97.12 163 CYS A O 1
ATOM 1264 N N . ARG A 1 164 ? -3.487 -2.701 -8.613 1.00 97.25 164 ARG A N 1
ATOM 1265 C CA . ARG A 1 164 ? -4.152 -1.494 -9.117 1.00 97.25 164 ARG A CA 1
ATOM 1266 C C . ARG A 1 164 ? -3.308 -0.258 -8.813 1.00 97.25 164 ARG A C 1
ATOM 1268 O O . ARG A 1 164 ? -3.707 0.524 -7.952 1.00 97.25 164 ARG A O 1
ATOM 1275 N N . PRO A 1 165 ? -2.107 -0.132 -9.406 1.00 95.81 165 PRO A N 1
ATOM 1276 C CA . PRO A 1 165 ? -1.258 1.025 -9.163 1.00 95.81 165 PRO A CA 1
ATOM 1277 C C . PRO A 1 165 ? -1.964 2.331 -9.561 1.00 95.81 165 PRO A C 1
ATOM 1279 O O . PRO A 1 165 ? -3.005 2.309 -10.223 1.00 95.81 165 PRO A O 1
ATOM 1282 N N . LEU A 1 166 ? -1.443 3.430 -9.025 1.00 87.50 166 LEU A N 1
ATOM 1283 C CA . LEU A 1 166 ? -1.856 4.809 -9.290 1.00 87.50 166 LEU A CA 1
ATOM 1284 C C . LEU A 1 166 ? -0.887 5.499 -10.238 1.00 87.50 166 LEU A C 1
ATOM 1286 O O . LEU A 1 166 ? 0.240 4.968 -10.357 1.00 87.50 166 LEU A O 1
#